Protein AF-A0A356NAJ7-F1 (afdb_monomer_lite)

Sequence (171 aa):
MAYALTILVVTVFFIVYMILKKNPKEVYFPVLTNAEYEEKSKLLVFDYQSPDKGSEIEDKKYKRRIKRLLFKLKNKKYKGIFSTFCEDRQIVDKICKIDFGALCDNPSVNGKPRAVELARFCLASTGWIFVEDRFKTLANEHNRLKTLTFAEITTMKEAFLYIILEKIYFV

Foldseek 3Di:
DVVVVVVVVVVVVVVVCVVPPPPPAQQADDQDDPVRLLVVLLVVLVPFDDFDFFADDPLVVLLVLLVVVLVVCPPPVNCVVCVVVVVCVVVLVVLSPDDLVLQRRATDTPRHRPLLVLLSSQCSNVVLDRDPVSSVSSQVSNCVVPHGDPSSVVCSVVSNSSVVSVNSSND

Radius of gyration: 19.58 Å; chains: 1; bounding box: 64×29×51 Å

pLDDT: mean 79.46, std 10.5, range [49.53, 91.69]

Secondary structure (DSSP, 8-state):
-HHHHHHHHHHHHHHHHHHHS------PPP---HHHHHHHHHHHHHHPPSPBS-----HHHHHHHHHHHHHHHTSGGGTTTSTTHHHHHHHHHHHTTS--GGGTTS-EETTEEHHHHHHHHHHHHHTT---HHHHHHHHHHHHHHSPPPHHHHHTHHHHHHHHHHHHHHH-

Structure (mmCIF, N/CA/C/O backbone):
data_AF-A0A356NAJ7-F1
#
_entry.id   AF-A0A356NAJ7-F1
#
loop_
_atom_site.group_PDB
_atom_site.id
_atom_site.type_symbol
_atom_site.label_atom_id
_atom_site.label_alt_id
_atom_site.label_comp_id
_atom_site.label_asym_id
_atom_site.label_entity_id
_atom_site.label_seq_id
_atom_site.pdbx_PDB_ins_code
_atom_site.Cartn_x
_atom_site.Cartn_y
_atom_site.Cartn_z
_atom_site.occupancy
_atom_site.B_iso_or_equiv
_atom_site.auth_seq_id
_atom_site.auth_comp_id
_atom_site.auth_asym_id
_atom_site.auth_atom_id
_atom_site.pdbx_PDB_model_num
ATOM 1 N N . MET A 1 1 ? -47.617 -8.945 0.383 1.00 58.19 1 MET A N 1
ATOM 2 C CA . MET A 1 1 ? -46.941 -10.123 0.980 1.00 58.19 1 MET A CA 1
ATOM 3 C C . MET A 1 1 ? -45.645 -10.500 0.260 1.00 58.19 1 MET A C 1
ATOM 5 O O . MET A 1 1 ? -44.649 -10.676 0.946 1.00 58.19 1 MET A O 1
ATOM 9 N N . ALA A 1 2 ? -45.603 -10.536 -1.080 1.00 64.94 2 ALA A N 1
ATOM 10 C CA . ALA A 1 2 ? -44.382 -10.852 -1.843 1.00 64.94 2 ALA A CA 1
ATOM 11 C C . ALA A 1 2 ? -43.167 -9.960 -1.499 1.00 64.94 2 ALA A C 1
ATOM 13 O O . ALA A 1 2 ? -42.083 -10.477 -1.256 1.00 64.94 2 ALA A O 1
ATOM 14 N N . TYR A 1 3 ? -43.367 -8.642 -1.367 1.00 65.69 3 TYR A N 1
ATOM 15 C CA . TYR A 1 3 ? -42.287 -7.691 -1.058 1.00 65.69 3 TYR A CA 1
ATOM 16 C C . TYR A 1 3 ? -41.637 -7.888 0.323 1.00 65.69 3 TYR A C 1
ATOM 18 O O . TYR A 1 3 ? -40.435 -7.691 0.483 1.00 65.69 3 TYR A O 1
ATOM 26 N N . ALA A 1 4 ? -42.415 -8.303 1.327 1.00 72.12 4 ALA A N 1
ATOM 27 C CA . ALA A 1 4 ? -41.893 -8.563 2.670 1.00 72.12 4 ALA A CA 1
ATOM 28 C C . ALA A 1 4 ? -41.011 -9.820 2.684 1.00 72.12 4 ALA A C 1
ATOM 30 O O . ALA A 1 4 ? -39.954 -9.838 3.312 1.00 72.12 4 ALA A O 1
ATOM 31 N N . LEU A 1 5 ? -41.417 -10.841 1.922 1.00 76.50 5 LEU A N 1
ATOM 32 C CA . LEU A 1 5 ? -40.663 -12.080 1.775 1.00 76.50 5 LEU A CA 1
ATOM 33 C C . LEU A 1 5 ? -39.352 -11.842 1.012 1.00 76.50 5 LEU A C 1
ATOM 35 O O . LEU A 1 5 ? -38.303 -12.321 1.432 1.00 76.50 5 LEU A O 1
ATOM 39 N N . THR A 1 6 ? -39.372 -11.025 -0.046 1.00 76.06 6 THR A N 1
ATOM 40 C CA . THR A 1 6 ? -38.153 -10.671 -0.792 1.00 76.06 6 THR A CA 1
ATOM 41 C C . THR A 1 6 ? -37.161 -9.865 0.047 1.00 76.06 6 THR A C 1
ATOM 43 O O . THR A 1 6 ? -35.964 -10.127 -0.022 1.00 76.06 6 THR A O 1
ATOM 46 N N . ILE A 1 7 ? -37.626 -8.929 0.884 1.00 78.12 7 ILE A N 1
ATOM 47 C CA . ILE A 1 7 ? -36.742 -8.146 1.768 1.00 78.12 7 ILE A CA 1
ATOM 48 C C . ILE A 1 7 ? -36.059 -9.054 2.796 1.00 78.12 7 ILE A C 1
ATOM 50 O O . ILE A 1 7 ? -34.861 -8.903 3.049 1.00 78.12 7 ILE A O 1
ATOM 54 N N . LEU A 1 8 ? -36.797 -10.015 3.358 1.00 79.69 8 LEU A N 1
ATOM 55 C CA . LEU A 1 8 ? -36.267 -10.982 4.317 1.00 79.69 8 LEU A CA 1
ATOM 56 C C . LEU A 1 8 ? -35.216 -11.899 3.673 1.00 79.69 8 LEU A C 1
ATOM 58 O O . LEU A 1 8 ? -34.139 -12.099 4.229 1.00 79.69 8 LEU A O 1
ATOM 62 N N . VAL A 1 9 ? -35.481 -12.397 2.463 1.00 81.00 9 VAL A N 1
ATOM 63 C CA . VAL A 1 9 ? -34.525 -13.245 1.731 1.00 81.00 9 VAL A CA 1
ATOM 64 C C . VAL A 1 9 ? -33.248 -12.467 1.398 1.00 81.00 9 VAL A C 1
ATOM 66 O O . VAL A 1 9 ? -32.153 -12.969 1.645 1.00 81.00 9 VAL A O 1
ATOM 69 N N . VAL A 1 10 ? -33.361 -11.224 0.916 1.00 80.50 10 VAL A N 1
ATOM 70 C CA . VAL A 1 10 ? -32.200 -10.374 0.591 1.00 80.50 10 VAL A CA 1
ATOM 71 C C . VAL A 1 10 ? -31.379 -10.035 1.836 1.00 80.50 10 VAL A C 1
ATOM 73 O O . VAL A 1 10 ? -30.151 -10.076 1.783 1.00 80.50 10 VAL A O 1
ATOM 76 N N . THR A 1 11 ? -32.018 -9.737 2.970 1.00 78.00 11 THR A N 1
ATOM 77 C CA . THR A 1 11 ? -31.293 -9.445 4.219 1.00 78.00 11 THR A CA 1
ATOM 78 C C . THR A 1 11 ? -30.558 -10.668 4.752 1.00 78.00 11 THR A C 1
ATOM 80 O O . THR A 1 11 ? -29.392 -10.544 5.125 1.00 78.00 11 THR A O 1
ATOM 83 N N . VAL A 1 12 ? -31.174 -11.853 4.722 1.00 81.94 12 VAL A N 1
ATOM 84 C CA . VAL A 1 12 ? -30.499 -13.106 5.102 1.00 81.94 12 VAL A CA 1
ATOM 85 C C . VAL A 1 12 ? -29.307 -13.375 4.182 1.00 81.94 12 VAL A C 1
ATOM 87 O O . VAL A 1 12 ? -28.211 -13.645 4.672 1.00 81.94 12 VAL A O 1
ATOM 90 N N . PHE A 1 13 ? -29.473 -13.215 2.866 1.00 83.25 13 PHE A N 1
ATOM 91 C CA . PHE A 1 13 ? -28.379 -13.388 1.907 1.00 83.25 13 PHE A CA 1
ATOM 92 C C . PHE A 1 13 ? -27.244 -12.386 2.138 1.00 83.25 13 PHE A C 1
ATOM 94 O O . PHE A 1 13 ? -26.074 -12.754 2.085 1.00 83.25 13 PHE A O 1
ATOM 101 N N . PHE A 1 14 ? -27.574 -11.132 2.450 1.00 78.38 14 PHE A N 1
ATOM 102 C CA . PHE A 1 14 ? -26.591 -10.092 2.740 1.00 78.38 14 PHE A CA 1
ATOM 103 C C . PHE A 1 14 ? -25.814 -10.377 4.030 1.00 78.38 14 PHE A C 1
ATOM 105 O O . PHE A 1 14 ? -24.602 -10.175 4.072 1.00 78.38 14 PHE A O 1
ATOM 112 N N . ILE A 1 15 ? -26.480 -10.887 5.070 1.00 75.31 15 ILE A N 1
ATOM 113 C CA . ILE A 1 15 ? -25.838 -11.299 6.326 1.00 75.31 15 ILE A CA 1
ATOM 114 C C . ILE A 1 15 ? -24.903 -12.485 6.077 1.00 75.31 15 ILE A C 1
ATOM 116 O O . ILE A 1 15 ? -23.742 -12.440 6.478 1.00 75.31 15 ILE A O 1
ATOM 120 N N . VAL A 1 16 ? -25.371 -13.514 5.366 1.00 74.88 16 VAL A N 1
ATOM 121 C CA . VAL A 1 16 ? -24.558 -14.688 5.010 1.00 74.88 16 VAL A CA 1
ATOM 122 C C . VAL A 1 16 ? -23.366 -14.281 4.141 1.00 74.88 16 VAL A C 1
ATOM 124 O O . VAL A 1 16 ? -22.243 -14.699 4.412 1.00 74.88 16 VAL A O 1
ATOM 127 N N . TYR A 1 17 ? -23.570 -13.396 3.165 1.00 73.62 17 TYR A N 1
ATOM 128 C CA . TYR A 1 17 ? -22.501 -12.827 2.346 1.00 73.62 17 TYR A CA 1
ATOM 129 C C . TYR A 1 17 ? -21.497 -12.031 3.184 1.00 73.62 17 TYR A C 1
ATOM 131 O O . TYR A 1 17 ? -20.297 -12.204 3.016 1.00 73.62 17 TYR A O 1
ATOM 139 N N . MET A 1 18 ? -21.951 -11.203 4.126 1.00 63.50 18 MET A N 1
ATOM 140 C CA . MET A 1 18 ? -21.077 -10.453 5.036 1.00 63.50 18 MET A CA 1
ATOM 141 C C . MET A 1 18 ? -20.263 -11.366 5.965 1.00 63.50 18 MET A C 1
ATOM 143 O O . MET A 1 18 ? -19.127 -11.025 6.289 1.00 63.50 18 MET A O 1
ATOM 147 N N . ILE A 1 19 ? -20.814 -12.514 6.375 1.00 66.69 19 ILE A N 1
ATOM 148 C CA . ILE A 1 19 ? -20.116 -13.523 7.190 1.00 66.69 19 ILE A CA 1
ATOM 149 C C . ILE A 1 19 ? -19.109 -14.317 6.341 1.00 66.69 19 ILE A C 1
ATOM 151 O O . ILE A 1 19 ? -17.984 -14.554 6.781 1.00 66.69 19 ILE A O 1
ATOM 155 N N . LEU A 1 20 ? -19.491 -14.715 5.123 1.00 59.31 20 LEU A N 1
ATOM 156 C CA . LEU A 1 20 ? -18.652 -15.498 4.206 1.00 59.31 20 LEU A CA 1
ATOM 157 C C . LEU A 1 20 ? -17.586 -14.666 3.497 1.00 59.31 20 LEU A C 1
ATOM 159 O O . LEU A 1 20 ? -16.572 -15.223 3.065 1.00 59.31 20 LEU A O 1
ATOM 163 N N . LYS A 1 21 ? -17.788 -13.351 3.367 1.00 49.53 21 LYS A N 1
ATOM 164 C CA . LYS A 1 21 ? -16.801 -12.432 2.809 1.00 49.53 21 LYS A CA 1
ATOM 165 C C . LYS A 1 21 ? -15.599 -12.415 3.742 1.00 49.53 21 LYS A C 1
ATOM 167 O O . LYS A 1 21 ? -15.521 -11.629 4.685 1.00 49.53 21 LYS A O 1
ATOM 172 N N . LYS A 1 22 ? -14.641 -13.301 3.462 1.00 49.84 22 LYS A N 1
ATOM 173 C CA . LYS A 1 22 ? -13.321 -13.275 4.080 1.00 49.84 22 LYS A CA 1
ATOM 174 C C . LYS A 1 22 ? -12.787 -11.860 3.890 1.00 49.84 22 LYS A C 1
ATOM 176 O O . LYS A 1 22 ? -12.580 -11.420 2.761 1.00 49.84 22 LYS A O 1
ATOM 181 N N . ASN A 1 23 ? -12.601 -11.135 4.995 1.00 52.34 23 ASN A N 1
ATOM 182 C CA . ASN A 1 23 ? -11.787 -9.928 4.961 1.00 52.34 23 ASN A CA 1
ATOM 183 C C . ASN A 1 23 ? -10.454 -10.350 4.337 1.00 52.34 23 ASN A C 1
ATOM 185 O O . ASN A 1 23 ? -9.917 -11.364 4.798 1.00 52.34 23 ASN A O 1
ATOM 189 N N . PRO A 1 24 ? -9.962 -9.669 3.288 1.00 55.91 24 PRO A N 1
ATOM 190 C CA . PRO A 1 24 ? -8.666 -10.001 2.724 1.00 55.91 24 PRO A CA 1
ATOM 191 C C . PRO A 1 24 ? -7.658 -9.851 3.861 1.00 55.91 24 PRO A C 1
ATOM 193 O O . PRO A 1 24 ? -7.375 -8.745 4.306 1.00 55.91 24 PRO A O 1
ATOM 196 N N . LYS A 1 25 ? -7.233 -10.980 4.437 1.00 56.75 25 LYS A N 1
ATOM 197 C CA . LYS A 1 25 ? -6.189 -10.984 5.452 1.00 56.75 25 LYS A CA 1
ATOM 198 C C . LYS A 1 25 ? -4.927 -10.513 4.752 1.00 56.75 25 LYS A C 1
ATOM 200 O O . LYS A 1 25 ? -4.706 -10.846 3.589 1.00 56.75 25 LYS A O 1
ATOM 205 N N . GLU A 1 26 ? -4.139 -9.727 5.463 1.00 56.66 26 GLU A N 1
ATOM 206 C CA . GLU A 1 26 ? -2.856 -9.247 4.983 1.00 56.66 26 GLU A CA 1
ATOM 207 C C . GLU A 1 26 ? -2.026 -10.419 4.431 1.00 56.66 26 GLU A C 1
ATOM 209 O O . GLU A 1 26 ? -1.808 -11.421 5.117 1.00 56.66 26 GLU A O 1
ATOM 214 N N . VAL A 1 27 ? -1.637 -10.327 3.156 1.00 59.97 27 VAL A N 1
ATOM 215 C CA . VAL A 1 27 ? -0.811 -11.346 2.503 1.00 59.97 27 VAL A CA 1
ATOM 216 C C . VAL A 1 27 ? 0.628 -11.075 2.915 1.00 59.97 27 VAL A C 1
ATOM 218 O O . VAL A 1 27 ? 1.295 -10.212 2.348 1.00 59.97 27 VAL A O 1
ATOM 221 N N . TYR A 1 28 ? 1.088 -11.779 3.944 1.00 58.00 28 TYR A N 1
ATOM 222 C CA . TYR A 1 28 ? 2.495 -11.788 4.318 1.00 58.00 28 TYR A CA 1
ATOM 223 C C . TYR A 1 28 ? 3.247 -12.722 3.377 1.00 58.00 28 TYR A C 1
ATOM 225 O O . TYR A 1 28 ? 2.889 -13.896 3.250 1.00 58.00 28 TYR A O 1
ATOM 233 N N . PHE A 1 29 ? 4.301 -12.222 2.736 1.00 60.69 29 PHE A N 1
ATOM 234 C CA . PHE A 1 29 ? 5.282 -13.125 2.152 1.00 60.69 29 PHE A CA 1
ATOM 235 C C . PHE A 1 29 ? 6.198 -13.647 3.269 1.00 60.69 29 PHE A C 1
ATOM 237 O O . PHE A 1 29 ? 6.508 -12.897 4.199 1.00 60.69 29 PHE A O 1
ATOM 244 N N . PRO A 1 30 ? 6.650 -14.914 3.204 1.00 64.25 30 PRO A N 1
ATOM 245 C CA . PRO A 1 30 ? 7.782 -15.351 4.019 1.00 64.25 30 PRO A CA 1
ATOM 246 C C . PRO A 1 30 ? 8.982 -14.432 3.753 1.00 64.25 30 PRO A C 1
ATOM 248 O O . PRO A 1 30 ? 9.040 -13.804 2.696 1.00 64.25 30 PRO A O 1
ATOM 251 N N . VAL A 1 31 ? 9.923 -14.328 4.698 1.00 66.88 31 VAL A N 1
ATOM 252 C CA . VAL A 1 31 ? 11.125 -13.491 4.539 1.00 66.88 31 VAL A CA 1
ATOM 253 C C . VAL A 1 31 ? 11.867 -13.929 3.275 1.00 66.88 31 VAL A C 1
ATOM 255 O O . VAL A 1 31 ? 12.513 -14.970 3.265 1.00 66.88 31 VAL A O 1
ATOM 258 N N . LEU A 1 32 ? 11.722 -13.151 2.200 1.00 71.94 32 LEU A N 1
ATOM 259 C CA . LEU A 1 32 ? 12.327 -13.457 0.907 1.00 71.94 32 LEU A CA 1
ATOM 260 C C . LEU A 1 32 ? 13.808 -13.109 0.942 1.00 71.94 32 LEU A C 1
ATOM 262 O O . LEU A 1 32 ? 14.177 -12.028 1.423 1.00 71.94 32 LEU A O 1
ATOM 266 N N . THR A 1 33 ? 14.636 -13.984 0.383 1.00 79.88 33 THR A N 1
ATOM 267 C CA . THR A 1 33 ? 16.019 -13.635 0.040 1.00 79.88 33 THR A CA 1
ATOM 268 C C . THR A 1 33 ? 16.036 -12.592 -1.083 1.00 79.88 33 THR A C 1
ATOM 270 O O . THR A 1 33 ? 15.036 -12.371 -1.769 1.00 79.88 33 THR A O 1
ATOM 273 N N . ASN A 1 34 ? 17.170 -11.914 -1.285 1.00 79.56 34 ASN A N 1
ATOM 274 C CA . ASN A 1 34 ? 17.269 -10.877 -2.319 1.00 79.56 34 ASN A CA 1
ATOM 275 C C . ASN A 1 34 ? 17.030 -11.439 -3.734 1.00 79.56 34 ASN A C 1
ATOM 277 O O . ASN A 1 34 ? 16.356 -10.791 -4.527 1.00 79.56 34 ASN A O 1
ATOM 281 N N . ALA A 1 35 ? 17.506 -12.659 -4.015 1.00 81.50 35 ALA A N 1
ATOM 282 C CA . ALA A 1 35 ? 17.297 -13.325 -5.302 1.00 81.50 35 ALA A CA 1
ATOM 283 C C . ALA A 1 35 ? 15.815 -13.673 -5.537 1.00 81.50 35 ALA A C 1
ATOM 285 O O . ALA A 1 35 ? 15.249 -13.331 -6.573 1.00 81.50 35 ALA A O 1
ATOM 286 N N . GLU A 1 36 ? 15.148 -14.261 -4.539 1.00 83.50 36 GLU A N 1
ATOM 287 C CA . GLU A 1 36 ? 13.711 -14.569 -4.612 1.00 83.50 36 GLU A CA 1
ATOM 288 C C . GLU A 1 36 ? 12.852 -13.306 -4.758 1.00 83.50 36 GLU A C 1
ATOM 290 O O . GLU A 1 36 ? 11.807 -13.319 -5.413 1.00 83.50 36 GLU A O 1
ATOM 295 N N . TYR A 1 37 ? 13.266 -12.206 -4.126 1.00 84.00 37 TYR A N 1
ATOM 296 C CA . TYR A 1 37 ? 12.580 -10.926 -4.245 1.00 84.00 37 TYR A CA 1
ATOM 297 C C . TYR A 1 37 ? 12.698 -10.353 -5.661 1.00 84.00 37 TYR A C 1
ATOM 299 O O . TYR A 1 37 ? 11.711 -9.842 -6.193 1.00 84.00 37 TYR A O 1
ATOM 307 N N . GLU A 1 38 ? 13.868 -10.456 -6.291 1.00 85.00 38 GLU A N 1
ATOM 308 C CA . GLU A 1 38 ? 14.081 -10.009 -7.669 1.00 85.00 38 GLU A CA 1
ATOM 309 C C . GLU A 1 38 ? 13.237 -10.819 -8.666 1.00 85.00 38 GLU A C 1
ATOM 311 O O . GLU A 1 38 ? 12.544 -10.235 -9.502 1.00 85.00 38 GLU A O 1
ATOM 316 N N . GLU A 1 39 ? 13.209 -12.150 -8.543 1.00 86.38 39 GLU A N 1
ATOM 317 C CA . GLU A 1 39 ? 12.371 -13.010 -9.392 1.00 86.38 39 GLU A CA 1
ATOM 318 C C . GLU A 1 39 ? 10.881 -12.688 -9.244 1.00 86.38 39 GLU A C 1
ATOM 320 O O . GLU A 1 39 ? 10.172 -12.511 -10.238 1.00 86.38 39 GLU A O 1
ATOM 325 N N . LYS A 1 40 ? 10.399 -12.534 -8.006 1.00 85.12 40 LYS A N 1
ATOM 326 C CA . LYS A 1 40 ? 9.000 -12.158 -7.761 1.00 85.12 40 LYS A CA 1
ATOM 327 C C . LYS A 1 40 ? 8.673 -10.754 -8.257 1.00 85.12 40 LYS A C 1
ATOM 329 O O . LYS A 1 40 ? 7.562 -10.539 -8.732 1.00 85.12 40 LYS A O 1
ATOM 334 N N . SER A 1 41 ? 9.620 -9.820 -8.177 1.00 84.69 41 SER A N 1
ATOM 335 C CA . SER A 1 41 ? 9.456 -8.468 -8.726 1.00 84.69 41 SER A CA 1
ATOM 336 C C . SER A 1 41 ? 9.293 -8.515 -10.245 1.00 84.69 41 SER A C 1
ATOM 338 O O . SER A 1 41 ? 8.395 -7.870 -10.781 1.00 84.69 41 SER A O 1
ATOM 340 N N . LYS A 1 42 ? 10.100 -9.329 -10.939 1.00 86.12 42 LYS A N 1
ATOM 341 C CA . LYS A 1 42 ? 9.988 -9.537 -12.392 1.00 86.12 42 LYS A CA 1
ATOM 342 C C . LYS A 1 42 ? 8.627 -10.107 -12.780 1.00 86.12 42 LYS A C 1
ATOM 344 O O . LYS A 1 42 ? 7.994 -9.570 -13.683 1.00 86.12 42 LYS A O 1
ATOM 349 N N . LEU A 1 43 ? 8.173 -11.150 -12.082 1.00 86.12 43 LEU A N 1
ATOM 350 C CA . LEU A 1 43 ? 6.863 -11.765 -12.326 1.00 86.12 43 LEU A CA 1
ATOM 351 C C . LEU A 1 43 ? 5.721 -10.767 -12.102 1.00 86.12 43 LEU A C 1
ATOM 353 O O . LEU A 1 43 ? 4.865 -10.614 -12.965 1.00 86.12 43 LEU A O 1
ATOM 357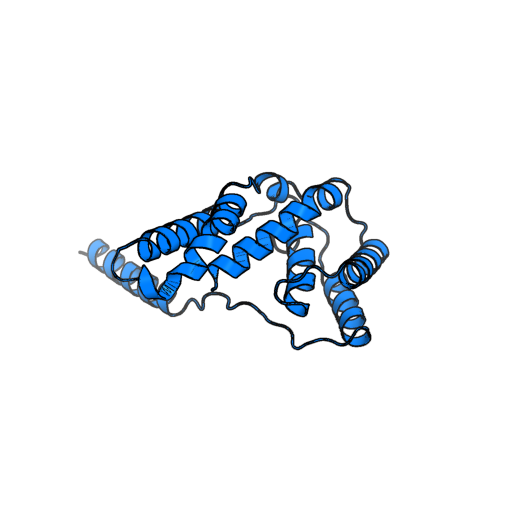 N N . LEU A 1 44 ? 5.758 -10.019 -10.997 1.00 84.56 44 LEU A N 1
ATOM 358 C CA . LEU A 1 44 ? 4.743 -9.014 -10.683 1.00 84.56 44 LEU A CA 1
ATOM 359 C C . LEU A 1 44 ? 4.632 -7.944 -11.777 1.00 84.56 44 LEU A C 1
ATOM 361 O O . LEU A 1 44 ? 3.533 -7.625 -12.223 1.00 84.56 44 LEU A O 1
ATOM 365 N N . VAL A 1 45 ? 5.765 -7.381 -12.204 1.00 82.94 45 VAL A N 1
ATOM 366 C CA . VAL A 1 45 ? 5.789 -6.335 -13.237 1.00 82.94 45 VAL A CA 1
ATOM 367 C C . VAL A 1 45 ? 5.347 -6.895 -14.591 1.00 82.94 45 VAL A C 1
ATOM 369 O O . VAL A 1 45 ? 4.661 -6.198 -15.339 1.00 82.94 45 VAL A O 1
ATOM 372 N N . PHE A 1 46 ? 5.719 -8.137 -14.909 1.00 83.50 46 PHE A N 1
ATOM 373 C CA . PHE A 1 46 ? 5.299 -8.805 -16.139 1.00 83.50 46 PHE A CA 1
ATOM 374 C C . PHE A 1 46 ? 3.778 -9.013 -16.188 1.00 83.50 46 PHE A C 1
ATOM 376 O O . PHE A 1 46 ? 3.160 -8.750 -17.219 1.00 83.50 46 PHE A O 1
ATOM 383 N N . ASP A 1 47 ? 3.174 -9.398 -15.063 1.00 82.69 47 ASP A N 1
ATOM 384 C CA . ASP A 1 47 ? 1.732 -9.635 -14.942 1.00 82.69 47 ASP A CA 1
ATOM 385 C C . ASP A 1 47 ? 0.895 -8.346 -14.983 1.00 82.69 47 ASP A C 1
ATOM 387 O O . ASP A 1 47 ? -0.326 -8.390 -15.171 1.00 82.69 47 ASP A O 1
ATOM 391 N N . TYR A 1 48 ? 1.513 -7.173 -14.813 1.00 82.38 48 TYR A N 1
ATOM 392 C CA . TYR A 1 48 ? 0.784 -5.915 -14.893 1.00 82.38 48 TYR A CA 1
ATOM 393 C C . TYR A 1 48 ? 0.297 -5.664 -16.316 1.00 82.38 48 TYR A C 1
ATOM 395 O O . TYR A 1 48 ? 1.075 -5.501 -17.260 1.00 82.38 48 TYR A O 1
ATOM 403 N N . GLN A 1 49 ? -1.020 -5.523 -16.450 1.00 74.81 49 GLN A N 1
ATOM 404 C CA . GLN A 1 49 ? -1.661 -5.066 -17.677 1.00 74.81 49 GLN A CA 1
ATOM 405 C C . GLN A 1 49 ? -1.223 -3.640 -18.039 1.00 74.81 49 GLN A C 1
ATOM 407 O O . GLN A 1 49 ? -0.486 -2.961 -17.310 1.00 74.81 49 GLN A O 1
ATOM 412 N N . SER A 1 50 ? -1.562 -3.196 -19.248 1.00 76.75 50 SER A N 1
ATOM 413 C CA . SER A 1 50 ? -1.369 -1.790 -19.608 1.00 76.75 50 SER A CA 1
ATOM 414 C C . SER A 1 50 ? -2.139 -0.911 -18.620 1.00 76.75 50 SER A C 1
ATOM 416 O O . SER A 1 50 ? -3.240 -1.286 -18.231 1.00 76.75 50 SER A O 1
ATOM 418 N N . PRO A 1 51 ? -1.545 0.198 -18.155 1.00 76.94 51 PRO A N 1
ATOM 419 C CA . PRO A 1 51 ? -2.177 1.005 -17.130 1.00 76.94 51 PRO A CA 1
ATOM 420 C C . PRO A 1 51 ? -3.467 1.639 -17.655 1.00 76.94 51 PRO A C 1
ATOM 422 O O . PRO A 1 51 ? -3.453 2.301 -18.696 1.00 76.94 51 PRO A O 1
ATOM 425 N N . ASP A 1 52 ? -4.546 1.471 -16.901 1.00 77.88 52 ASP A N 1
ATOM 426 C CA . ASP A 1 52 ? -5.834 2.094 -17.179 1.00 77.88 52 ASP A CA 1
ATOM 427 C C . ASP A 1 52 ? -5.924 3.485 -16.536 1.00 77.88 52 ASP A C 1
ATOM 429 O O . ASP A 1 52 ? -5.125 3.870 -15.670 1.00 77.88 52 ASP A O 1
ATOM 433 N N . LYS A 1 53 ? -6.907 4.272 -16.987 1.00 73.69 53 LYS A N 1
ATOM 434 C CA . LYS A 1 53 ? -7.229 5.575 -16.396 1.00 73.69 53 LYS A CA 1
ATOM 435 C C . LYS A 1 53 ? -8.271 5.413 -15.299 1.00 73.69 53 LYS A C 1
ATOM 437 O O . LYS A 1 53 ? -9.283 4.748 -15.496 1.00 73.69 53 LYS A O 1
ATOM 442 N N . GLY A 1 54 ? -8.053 6.118 -14.194 1.00 68.94 54 GLY A N 1
ATOM 443 C CA . GLY A 1 54 ? -8.937 6.093 -13.037 1.00 68.94 54 GLY A CA 1
ATOM 444 C C . GLY A 1 54 ? -8.577 4.953 -12.095 1.00 68.94 54 GLY A C 1
ATOM 445 O O . GLY A 1 54 ? -8.468 3.791 -12.492 1.00 68.94 54 GLY A O 1
ATOM 446 N N . SER A 1 55 ? -8.370 5.305 -10.833 1.00 79.25 55 SER A N 1
ATOM 447 C CA . SER A 1 55 ? -8.123 4.349 -9.765 1.00 79.25 55 SER A CA 1
ATOM 448 C C . SER A 1 55 ? -9.001 4.643 -8.560 1.00 79.25 55 SER A C 1
ATOM 450 O O . SER A 1 55 ? -9.344 5.791 -8.277 1.00 79.25 55 SER A O 1
ATOM 452 N N . GLU A 1 56 ? -9.363 3.584 -7.844 1.00 84.88 56 GLU A N 1
ATOM 453 C CA . GLU A 1 56 ? -10.126 3.688 -6.611 1.00 84.88 56 GLU A CA 1
ATOM 454 C C . GLU A 1 56 ? -9.278 3.260 -5.414 1.00 84.88 56 GLU A C 1
ATOM 456 O O . GLU A 1 56 ? -8.535 2.273 -5.446 1.00 84.88 56 GLU A O 1
ATOM 461 N N . ILE A 1 57 ? -9.424 4.004 -4.321 1.00 87.00 57 ILE A N 1
ATOM 462 C CA . ILE A 1 57 ? -8.843 3.677 -3.021 1.00 87.00 57 ILE A CA 1
ATOM 463 C C . ILE A 1 57 ? -9.937 3.645 -1.954 1.00 87.00 57 ILE A C 1
ATOM 465 O O . ILE A 1 57 ? -10.919 4.384 -2.003 1.00 87.00 57 ILE A O 1
ATOM 469 N N . GLU A 1 58 ? -9.758 2.805 -0.938 1.00 86.00 58 GLU A N 1
ATOM 470 C CA . GLU A 1 58 ? -10.729 2.616 0.147 1.00 86.00 58 GLU A CA 1
ATOM 471 C C . GLU A 1 58 ? -10.383 3.444 1.406 1.00 86.00 58 GLU A C 1
ATOM 473 O O . GLU A 1 58 ? -10.778 3.105 2.527 1.00 86.00 58 GLU A O 1
ATOM 478 N N . ASP A 1 59 ? -9.666 4.561 1.258 1.00 86.44 59 ASP A N 1
ATOM 479 C CA . ASP A 1 59 ? -9.090 5.325 2.376 1.00 86.44 59 ASP A CA 1
ATOM 480 C C . ASP A 1 59 ? -10.145 5.753 3.422 1.00 86.44 59 ASP A C 1
ATOM 482 O O . ASP A 1 59 ? -9.949 5.598 4.633 1.00 86.44 59 ASP A O 1
ATOM 486 N N . LYS A 1 60 ? -11.321 6.212 2.973 1.00 87.56 60 LYS A N 1
ATOM 487 C CA . LYS A 1 60 ? -12.449 6.619 3.826 1.00 87.56 60 LYS A CA 1
ATOM 488 C C . LYS A 1 60 ? -12.948 5.462 4.686 1.00 87.56 60 LYS A C 1
ATOM 490 O O . LYS A 1 60 ? -13.278 5.665 5.859 1.00 87.56 60 LYS A O 1
ATOM 495 N N . LYS A 1 61 ? -13.023 4.253 4.124 1.00 88.19 61 LYS A N 1
ATOM 496 C CA . LYS A 1 61 ? -13.450 3.041 4.840 1.00 88.19 61 LYS A CA 1
ATOM 497 C C . LYS A 1 61 ? -12.423 2.675 5.908 1.00 88.19 61 LYS A C 1
ATOM 499 O O . LYS A 1 61 ? -12.820 2.422 7.051 1.00 88.19 61 LYS A O 1
ATOM 504 N N . TYR A 1 62 ? -11.135 2.730 5.569 1.00 88.12 62 TYR A N 1
ATOM 505 C CA . TYR A 1 62 ? -10.044 2.428 6.497 1.00 88.12 62 TYR A CA 1
ATOM 506 C C . TYR A 1 62 ? -10.011 3.416 7.668 1.00 88.12 62 TYR A C 1
ATOM 508 O O . TYR A 1 62 ? -10.179 3.019 8.827 1.00 88.12 62 TYR A O 1
ATOM 516 N N . LYS A 1 63 ? -9.967 4.721 7.373 1.00 88.62 63 LYS A N 1
ATOM 517 C CA . LYS A 1 63 ? -9.980 5.807 8.370 1.00 88.62 63 LYS A CA 1
ATOM 518 C C . LYS A 1 63 ? -11.178 5.719 9.319 1.00 88.62 63 LYS A C 1
ATOM 520 O O . LYS A 1 63 ? -11.029 5.905 10.527 1.00 88.62 63 LYS A O 1
ATOM 525 N N . ARG A 1 64 ? -12.384 5.431 8.808 1.00 87.88 64 ARG A N 1
ATOM 526 C CA . ARG A 1 64 ? -13.604 5.324 9.635 1.00 87.88 64 ARG A CA 1
ATOM 527 C C . ARG A 1 64 ? -13.521 4.183 10.646 1.00 87.88 64 ARG A C 1
ATOM 529 O O . ARG A 1 64 ? -13.912 4.379 11.798 1.00 87.88 64 ARG A O 1
ATOM 536 N N . ARG A 1 65 ? -13.041 3.001 10.245 1.00 85.62 65 ARG A N 1
ATOM 537 C CA . ARG A 1 65 ? -12.924 1.856 11.164 1.00 85.62 65 ARG A CA 1
ATOM 538 C C . ARG A 1 65 ? -11.843 2.101 12.212 1.00 85.62 65 ARG A C 1
ATOM 540 O O . ARG A 1 65 ? -12.129 1.915 13.391 1.00 85.62 65 ARG A O 1
ATOM 547 N N . ILE A 1 66 ? -10.676 2.596 11.803 1.00 85.25 66 ILE A N 1
ATOM 548 C CA . ILE A 1 66 ? -9.562 2.897 12.714 1.00 85.25 66 ILE A CA 1
ATOM 549 C C . ILE A 1 66 ? -9.998 3.912 13.777 1.00 85.25 66 ILE A C 1
ATOM 551 O O . ILE A 1 66 ? -9.873 3.645 14.970 1.00 85.25 66 ILE A O 1
ATOM 555 N N . LYS A 1 67 ? -10.641 5.019 13.382 1.00 84.88 67 LYS A N 1
ATOM 556 C CA . LYS A 1 67 ? -11.170 6.015 14.334 1.00 84.88 67 LYS A CA 1
ATOM 557 C C . LYS A 1 67 ? -12.175 5.418 15.326 1.00 84.88 67 LYS A C 1
ATOM 559 O O . LYS A 1 67 ? -12.138 5.752 16.509 1.00 84.88 67 LYS A O 1
ATOM 564 N N . ARG A 1 68 ? -13.059 4.516 14.876 1.00 84.38 68 ARG A N 1
ATOM 565 C CA . ARG A 1 68 ? -14.007 3.815 15.766 1.00 84.38 68 ARG A CA 1
ATOM 566 C C . ARG A 1 68 ? -13.289 2.907 16.766 1.00 84.38 68 ARG A C 1
ATOM 568 O O . ARG A 1 68 ? -13.696 2.864 17.925 1.00 84.38 68 ARG A O 1
ATOM 575 N N . LEU A 1 69 ? -12.248 2.192 16.339 1.00 79.75 69 LEU A N 1
ATOM 576 C CA . LEU A 1 69 ? -11.452 1.324 17.213 1.00 79.75 69 LEU A CA 1
ATOM 577 C C . LEU A 1 69 ? -10.663 2.140 18.243 1.00 79.75 69 LEU A C 1
ATOM 579 O O . LEU A 1 69 ? -10.767 1.863 19.436 1.00 79.75 69 LEU A O 1
ATOM 583 N N . LEU A 1 70 ? -9.997 3.217 17.817 1.00 78.44 70 LEU A N 1
ATOM 584 C CA . LEU A 1 70 ? -9.308 4.150 18.716 1.00 78.44 70 LEU A CA 1
ATOM 585 C C . LEU A 1 70 ? -10.260 4.761 19.754 1.00 78.44 70 LEU A C 1
ATOM 587 O O . LEU A 1 70 ? -9.915 4.881 20.930 1.00 78.44 70 LEU A O 1
ATOM 591 N N . PHE A 1 71 ? -11.485 5.113 19.351 1.00 78.88 71 PHE A N 1
ATOM 592 C CA . PHE A 1 71 ? -12.500 5.605 20.283 1.00 78.88 71 PHE A CA 1
ATOM 593 C C . PHE A 1 71 ? -12.913 4.541 21.310 1.00 78.88 71 PHE A C 1
ATOM 595 O O . PHE A 1 71 ? -13.022 4.850 22.496 1.00 78.88 71 PHE A O 1
ATOM 602 N N . LYS A 1 72 ? -13.092 3.280 20.890 1.00 76.88 72 LYS A N 1
ATOM 603 C CA . LYS A 1 72 ? -13.398 2.167 21.805 1.00 76.88 72 LYS A CA 1
ATOM 604 C C . LYS A 1 72 ? -12.268 1.907 22.803 1.00 76.88 72 LYS A C 1
ATOM 606 O O . LYS A 1 72 ? -12.559 1.681 23.975 1.00 76.88 72 LYS A O 1
ATOM 611 N N . LEU A 1 73 ? -11.010 1.980 22.368 1.00 72.19 73 LEU A N 1
ATOM 612 C CA . LEU A 1 73 ? -9.838 1.803 23.237 1.00 72.19 73 LEU A CA 1
ATOM 613 C C . LEU A 1 73 ? -9.702 2.935 24.269 1.00 72.19 73 LEU A C 1
ATOM 615 O O . LEU A 1 73 ? -9.251 2.697 25.385 1.00 72.19 73 LEU A O 1
ATOM 619 N N . LYS A 1 74 ? -10.173 4.149 23.945 1.00 67.12 74 LYS A N 1
ATOM 620 C CA . LYS A 1 74 ? -10.209 5.291 24.878 1.00 67.12 74 LYS A CA 1
ATOM 621 C C . LYS A 1 74 ? -11.135 5.056 26.085 1.00 67.12 74 LYS A C 1
ATOM 623 O O . LYS A 1 74 ? -10.973 5.727 27.107 1.00 67.12 74 LYS A O 1
ATOM 628 N N . ASN A 1 75 ? -12.110 4.143 25.998 1.00 66.00 75 ASN A N 1
ATOM 629 C CA . ASN A 1 75 ? -13.010 3.867 27.120 1.00 66.00 75 ASN A CA 1
ATOM 630 C C . ASN A 1 75 ? -12.245 3.288 28.318 1.00 66.00 75 ASN A C 1
ATOM 632 O O . ASN A 1 75 ? -11.405 2.402 28.170 1.00 66.00 75 ASN A O 1
ATOM 636 N N . LYS A 1 76 ? -12.593 3.760 29.528 1.00 58.94 76 LYS A N 1
ATOM 637 C CA . LYS A 1 76 ? -11.882 3.480 30.795 1.00 58.94 76 LYS A CA 1
ATOM 638 C C . LYS A 1 76 ? -11.583 1.993 31.042 1.00 58.94 76 LYS A C 1
ATOM 640 O O . LYS A 1 76 ? -10.574 1.694 31.666 1.00 58.94 76 LYS A O 1
ATOM 645 N N . LYS A 1 77 ? -12.406 1.082 30.506 1.00 64.00 77 LYS A N 1
ATOM 646 C CA . LYS A 1 77 ? -12.241 -0.378 30.611 1.00 64.00 77 LYS A CA 1
ATOM 647 C C . LYS A 1 77 ? -10.910 -0.902 30.047 1.00 64.00 77 LYS A C 1
ATOM 649 O O . LYS A 1 77 ? -10.416 -1.905 30.540 1.00 64.00 77 LYS A O 1
ATOM 654 N N . TYR A 1 78 ? -10.328 -0.238 29.047 1.00 60.09 78 TYR A N 1
ATOM 655 C CA . TYR A 1 78 ? -9.132 -0.718 28.335 1.00 60.09 78 TYR A CA 1
ATOM 656 C C . TYR A 1 78 ? -7.883 0.146 28.578 1.00 60.09 78 TYR A C 1
ATOM 658 O O . TYR A 1 78 ? -6.800 -0.170 28.094 1.00 60.09 78 TYR A O 1
ATOM 666 N N . LYS A 1 79 ? -8.007 1.222 29.367 1.00 60.28 79 LYS A N 1
ATOM 667 C CA . LYS A 1 79 ? -6.976 2.263 29.509 1.00 60.28 79 LYS A CA 1
ATOM 668 C C . LYS A 1 79 ? -5.666 1.768 30.147 1.00 60.28 79 LYS A C 1
ATOM 670 O O . LYS A 1 79 ? -4.614 2.301 29.825 1.00 60.28 79 LYS A O 1
ATOM 675 N N . GLY A 1 80 ? -5.731 0.772 31.036 1.00 61.66 80 GLY A N 1
ATOM 676 C CA . GLY A 1 80 ? -4.552 0.219 31.718 1.00 61.66 80 GLY A CA 1
ATOM 677 C C . GLY A 1 80 ? -3.780 -0.829 30.910 1.00 61.66 80 GLY A C 1
ATOM 678 O O . GLY A 1 80 ? -2.580 -0.961 31.093 1.00 61.66 80 GLY A O 1
ATOM 679 N N . ILE A 1 81 ? -4.452 -1.547 30.003 1.00 62.50 81 ILE A N 1
ATOM 680 C CA . ILE A 1 81 ? -3.849 -2.644 29.222 1.00 62.50 81 ILE A CA 1
ATOM 681 C C . ILE A 1 81 ? -3.166 -2.103 27.953 1.00 62.50 81 ILE A C 1
ATOM 683 O O . ILE A 1 81 ? -2.196 -2.680 27.478 1.00 62.50 81 ILE A O 1
ATOM 687 N N . PHE A 1 82 ? -3.645 -0.972 27.422 1.00 61.91 82 PHE A N 1
ATOM 688 C CA . PHE A 1 82 ? -3.182 -0.380 26.159 1.00 61.91 82 PHE A CA 1
ATOM 689 C C . PHE A 1 82 ? -2.581 1.026 26.334 1.00 61.91 82 PHE A C 1
ATOM 691 O O . PHE A 1 82 ? -2.704 1.866 25.441 1.00 61.91 82 PHE A O 1
ATOM 698 N N . SER A 1 83 ? -1.975 1.325 27.486 1.00 60.34 83 SER A N 1
ATOM 699 C CA . SER A 1 83 ? -1.384 2.644 27.760 1.00 60.34 83 SER A CA 1
ATOM 700 C C . SER A 1 83 ? -0.247 2.989 26.791 1.00 60.34 83 SER A C 1
ATOM 702 O O . SER A 1 83 ? -0.250 4.087 26.244 1.00 60.34 83 SER A O 1
ATOM 704 N N . THR A 1 84 ? 0.638 2.038 26.484 1.00 60.72 84 THR A N 1
ATOM 705 C CA . THR A 1 84 ? 1.686 2.156 25.449 1.00 60.72 84 THR A CA 1
ATOM 706 C C . THR A 1 84 ? 1.098 2.368 24.052 1.00 60.72 84 THR A C 1
ATOM 708 O O . THR A 1 84 ? 1.507 3.268 23.329 1.00 60.72 84 THR A O 1
ATOM 711 N N . PHE A 1 85 ? 0.027 1.647 23.704 1.00 58.56 85 PHE A N 1
ATOM 712 C CA . PHE A 1 85 ? -0.696 1.842 22.436 1.00 58.56 85 PHE A CA 1
ATOM 713 C C . PHE A 1 85 ? -1.346 3.235 22.309 1.00 58.56 85 PHE A C 1
ATOM 715 O O . PHE A 1 85 ? -1.632 3.706 21.205 1.00 58.56 85 PHE A O 1
ATOM 722 N N . CYS A 1 86 ? -1.612 3.915 23.431 1.00 58.38 86 CYS A N 1
ATOM 723 C CA . CYS A 1 86 ? -2.143 5.277 23.424 1.00 58.38 86 CYS A CA 1
ATOM 724 C C . CYS A 1 86 ? -1.088 6.336 23.066 1.00 58.38 86 CYS A C 1
ATOM 726 O O . CYS A 1 86 ? -1.486 7.439 22.688 1.00 58.38 86 CYS A O 1
ATOM 728 N N . GLU A 1 87 ? 0.209 6.030 23.149 1.00 60.88 87 GLU A N 1
ATOM 729 C CA . GLU A 1 87 ? 1.294 6.913 22.694 1.00 60.88 87 GLU A CA 1
ATOM 730 C C . GLU A 1 87 ? 1.422 6.851 21.163 1.00 60.88 87 GLU A C 1
ATOM 732 O O . GLU A 1 87 ? 1.371 7.887 20.490 1.00 60.88 87 GLU A O 1
ATOM 737 N N . ASP A 1 88 ? 1.387 5.641 20.594 1.00 66.56 88 ASP A N 1
ATOM 738 C CA . ASP A 1 88 ? 1.356 5.397 19.141 1.00 66.56 88 ASP A CA 1
ATOM 739 C C . ASP A 1 88 ? 0.097 5.948 18.455 1.00 66.56 88 ASP A C 1
ATOM 741 O O . ASP A 1 88 ? 0.074 6.220 17.249 1.00 66.56 88 ASP A O 1
ATOM 745 N N . ARG A 1 89 ? -0.963 6.201 19.228 1.00 72.12 89 ARG A N 1
ATOM 746 C CA . ARG A 1 89 ? -2.201 6.810 18.734 1.00 72.12 89 ARG A CA 1
ATOM 747 C C . ARG A 1 89 ? -1.956 8.116 17.986 1.00 72.12 89 ARG A C 1
ATOM 749 O O . ARG A 1 89 ? -2.638 8.365 16.994 1.00 72.12 89 ARG A O 1
ATOM 756 N N . GLN A 1 90 ? -1.034 8.964 18.446 1.00 77.50 90 GLN A N 1
ATOM 757 C CA . GLN A 1 90 ? -0.785 10.245 17.777 1.00 77.50 90 GLN A CA 1
ATOM 758 C C . GLN A 1 90 ? -0.279 10.044 16.343 1.00 77.50 90 GLN A C 1
ATOM 760 O O . GLN A 1 90 ? -0.631 10.821 15.454 1.00 77.50 90 GLN A O 1
ATOM 765 N N . ILE A 1 91 ? 0.510 8.994 16.105 1.00 80.25 91 ILE A N 1
ATOM 766 C CA . ILE A 1 91 ? 1.019 8.626 14.780 1.00 80.25 91 ILE A CA 1
ATOM 767 C C . ILE A 1 91 ? -0.136 8.133 13.905 1.00 80.25 91 ILE A C 1
ATOM 769 O O . ILE A 1 91 ? -0.314 8.618 12.786 1.00 80.25 91 ILE A O 1
ATOM 773 N N . VAL A 1 92 ? -0.989 7.254 14.437 1.00 80.81 92 VAL A N 1
ATOM 774 C CA . VAL A 1 92 ? -2.173 6.751 13.718 1.00 80.81 92 VAL A CA 1
ATOM 775 C C . VAL A 1 92 ? -3.152 7.883 13.379 1.00 80.81 92 VAL A C 1
ATOM 777 O O . VAL A 1 92 ? -3.670 7.947 12.261 1.00 80.81 92 VAL A O 1
ATOM 780 N N . ASP A 1 93 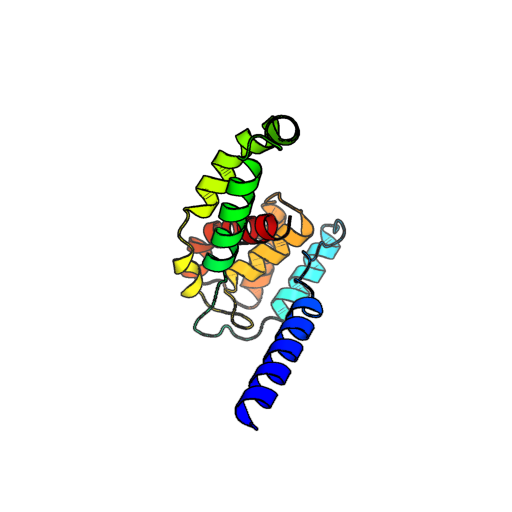? -3.371 8.820 14.305 1.00 83.00 93 ASP A N 1
ATOM 781 C CA . ASP A 1 93 ? -4.220 9.995 14.091 1.00 83.00 93 ASP A CA 1
ATOM 782 C C . ASP A 1 93 ? -3.636 10.925 13.011 1.00 83.00 93 ASP A C 1
ATOM 784 O O . ASP A 1 93 ? -4.403 11.491 12.227 1.00 83.00 93 ASP A O 1
ATOM 788 N N . LYS A 1 94 ? -2.303 11.061 12.916 1.00 86.19 94 LYS A N 1
ATOM 789 C CA . LYS A 1 94 ? -1.638 11.793 11.822 1.00 86.19 94 LYS A CA 1
ATOM 790 C C . LYS A 1 94 ? -1.876 11.110 10.475 1.00 86.19 94 LYS A C 1
ATOM 792 O O . LYS A 1 94 ? -2.347 11.777 9.559 1.00 86.19 94 LYS A O 1
ATOM 797 N N . ILE A 1 95 ? -1.651 9.798 10.368 1.00 85.94 95 ILE A N 1
ATOM 798 C CA . ILE A 1 95 ? -1.892 9.031 9.127 1.00 85.94 95 ILE A CA 1
ATOM 799 C C . ILE A 1 95 ? -3.363 9.147 8.697 1.00 85.94 95 ILE A C 1
ATOM 801 O O . ILE A 1 95 ? -3.665 9.378 7.528 1.00 85.94 95 ILE A O 1
ATOM 805 N N . CYS A 1 96 ? -4.302 9.084 9.645 1.00 86.38 96 CYS A N 1
ATOM 806 C CA . CYS A 1 96 ? -5.732 9.215 9.361 1.00 86.38 96 CYS A CA 1
ATOM 807 C C . CYS A 1 96 ? -6.167 10.610 8.869 1.00 86.38 96 CYS A C 1
ATOM 809 O O . CYS A 1 96 ? -7.306 10.745 8.407 1.00 86.38 96 CYS A O 1
ATOM 811 N N . LYS A 1 97 ? -5.322 11.642 9.009 1.00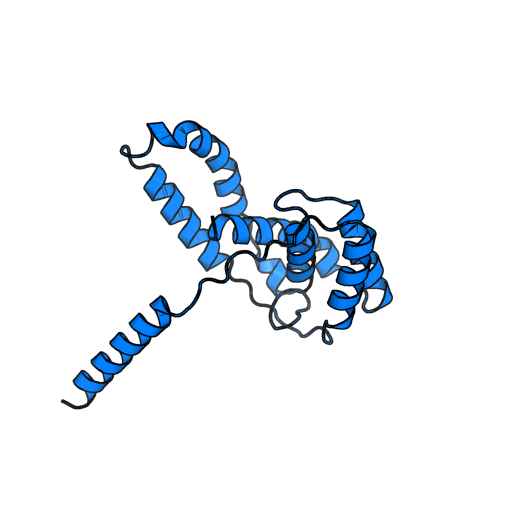 89.06 97 LYS A N 1
ATOM 812 C CA . LYS A 1 97 ? -5.572 13.012 8.527 1.00 89.06 97 LYS A CA 1
ATOM 813 C C . LYS A 1 97 ? -4.997 13.282 7.137 1.00 89.06 97 LYS A C 1
ATOM 815 O O . LYS A 1 97 ? -5.404 14.266 6.533 1.00 89.06 97 LYS A O 1
ATOM 820 N N . ILE A 1 98 ? -4.084 12.442 6.652 1.00 89.12 98 ILE A N 1
ATOM 821 C CA . ILE A 1 98 ? -3.475 12.592 5.326 1.00 89.12 98 ILE A CA 1
ATOM 822 C C . ILE A 1 98 ? -4.558 12.456 4.258 1.00 89.12 98 ILE A C 1
ATOM 824 O O . ILE A 1 98 ? -5.408 11.563 4.350 1.00 89.12 98 ILE A O 1
ATOM 828 N N . ASP A 1 99 ? -4.540 13.343 3.269 1.00 88.38 99 ASP A N 1
ATOM 829 C CA . ASP A 1 99 ? -5.360 13.193 2.076 1.00 88.38 99 ASP A CA 1
ATOM 830 C C . ASP A 1 99 ? -4.658 12.251 1.095 1.00 88.38 99 ASP A C 1
ATOM 832 O O . ASP A 1 99 ? -3.480 12.423 0.805 1.00 88.38 99 ASP A O 1
ATOM 836 N N . PHE A 1 100 ? -5.376 11.229 0.638 1.00 90.62 100 PHE A N 1
ATOM 837 C CA . PHE A 1 100 ? -4.870 10.245 -0.319 1.00 90.62 100 PHE A CA 1
ATOM 838 C C . PHE A 1 100 ? -5.504 10.430 -1.703 1.00 90.62 100 PHE A C 1
ATOM 840 O O . PHE A 1 100 ? -5.290 9.596 -2.577 1.00 90.62 100 PHE A O 1
ATOM 847 N N . GLY A 1 101 ? -6.289 11.497 -1.913 1.00 87.38 101 GLY A N 1
ATOM 848 C CA . GLY A 1 101 ? -7.009 11.745 -3.162 1.00 87.38 101 GLY A CA 1
ATOM 849 C C . GLY A 1 101 ? -6.114 11.776 -4.401 1.00 87.38 101 GLY A C 1
ATOM 850 O O . GLY A 1 101 ? -6.509 11.237 -5.428 1.00 87.38 101 GLY A O 1
ATOM 851 N N . ALA A 1 102 ? -4.884 12.288 -4.281 1.00 87.12 102 ALA A N 1
ATOM 852 C CA . ALA A 1 102 ? -3.914 12.323 -5.377 1.00 87.12 102 ALA A CA 1
ATOM 853 C C . ALA A 1 102 ? -3.545 10.925 -5.914 1.00 87.12 102 ALA A C 1
ATOM 855 O O . ALA A 1 102 ? -3.145 10.789 -7.068 1.00 87.12 102 ALA A O 1
ATOM 856 N N . LEU A 1 103 ? -3.726 9.862 -5.118 1.00 88.31 103 LEU A N 1
ATOM 857 C CA . LEU A 1 103 ? -3.515 8.494 -5.591 1.00 88.31 103 LEU A CA 1
ATOM 858 C C . LEU A 1 103 ? -4.574 8.053 -6.604 1.00 88.31 103 LEU A C 1
ATOM 860 O O . LEU A 1 103 ? -4.259 7.195 -7.419 1.00 88.31 103 LEU A O 1
ATOM 864 N N . CYS A 1 104 ? -5.788 8.612 -6.570 1.00 86.94 104 CYS A N 1
ATOM 865 C CA . CYS A 1 104 ? -6.869 8.264 -7.500 1.00 86.94 104 CYS A CA 1
ATOM 866 C C . CYS A 1 104 ? -6.581 8.724 -8.939 1.00 86.94 104 CYS A C 1
ATOM 868 O O . CYS A 1 104 ? -7.045 8.103 -9.901 1.00 86.94 104 CYS A O 1
ATOM 870 N N . ASP A 1 105 ? -5.793 9.793 -9.078 1.00 86.44 105 ASP A N 1
ATOM 871 C CA . ASP A 1 105 ? -5.404 10.374 -10.366 1.00 86.44 105 ASP A CA 1
ATOM 872 C C . ASP A 1 105 ? -4.265 9.593 -11.040 1.00 86.44 105 ASP A C 1
ATOM 874 O O . ASP A 1 105 ? -3.967 9.799 -12.220 1.00 86.44 105 ASP A O 1
ATOM 878 N N . ASN A 1 106 ? -3.629 8.673 -10.309 1.00 86.88 106 ASN A N 1
ATOM 879 C CA . ASN A 1 106 ? -2.548 7.861 -10.842 1.00 86.88 106 ASN A CA 1
ATOM 880 C C . ASN A 1 106 ? -3.048 6.795 -11.832 1.00 86.88 106 ASN A C 1
ATOM 882 O O . ASN A 1 106 ? -4.182 6.311 -11.728 1.00 86.88 106 ASN A O 1
ATOM 886 N N . PRO A 1 107 ? -2.164 6.345 -12.742 1.00 87.31 107 PRO A N 1
ATOM 887 C CA . PRO A 1 107 ? -2.407 5.171 -13.568 1.00 87.31 107 PRO A CA 1
ATOM 888 C C . PRO A 1 107 ? -2.754 3.942 -12.721 1.00 87.31 107 PRO A C 1
ATOM 890 O O . PRO A 1 107 ? -2.160 3.713 -11.657 1.00 87.31 107 PRO A O 1
ATOM 893 N N . SER A 1 108 ? -3.700 3.138 -13.201 1.00 86.50 108 SER A N 1
ATOM 894 C CA . SER A 1 108 ? -4.253 2.021 -12.443 1.00 86.50 108 SER A CA 1
ATOM 895 C C . SER A 1 108 ? -3.897 0.662 -13.03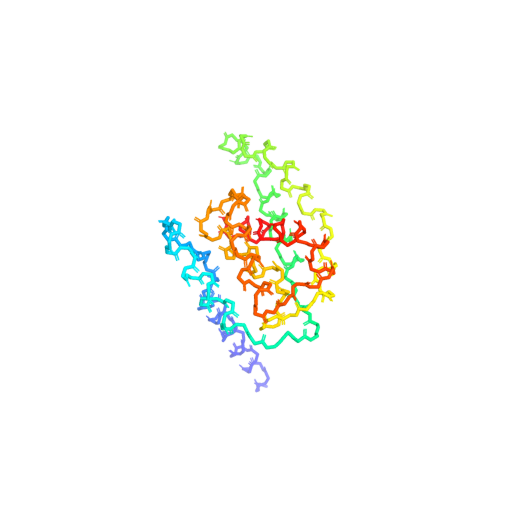8 1.00 86.50 108 SER A C 1
ATOM 897 O O . SER A 1 108 ? -3.687 0.515 -14.240 1.00 86.50 108 SER A O 1
ATOM 899 N N . VAL A 1 109 ? -3.792 -0.343 -12.171 1.00 84.81 109 VAL A N 1
ATOM 900 C CA . VAL A 1 109 ? -3.699 -1.760 -12.532 1.00 84.81 109 VAL A CA 1
ATOM 901 C C . VAL A 1 109 ? -4.789 -2.471 -11.742 1.00 84.81 109 VAL A C 1
ATOM 903 O O . VAL A 1 109 ? -4.853 -2.341 -10.518 1.00 84.81 109 VAL A O 1
ATOM 906 N N . ASN A 1 110 ? -5.682 -3.187 -12.429 1.00 82.19 110 ASN A N 1
ATOM 907 C CA . ASN A 1 110 ? -6.842 -3.850 -11.817 1.00 82.19 110 ASN A CA 1
ATOM 908 C C . ASN A 1 110 ? -7.726 -2.892 -10.983 1.00 82.19 110 ASN A C 1
ATOM 910 O O . ASN A 1 110 ? -8.191 -3.245 -9.898 1.00 82.19 110 ASN A O 1
ATOM 914 N N . GLY A 1 111 ? -7.916 -1.655 -11.458 1.00 82.00 111 GLY A N 1
ATOM 915 C CA . GLY A 1 111 ? -8.740 -0.634 -10.796 1.00 82.00 111 GLY A CA 1
ATOM 916 C C . GLY A 1 111 ? -8.115 0.018 -9.555 1.00 82.00 111 GLY A C 1
ATOM 917 O O . GLY A 1 111 ? -8.744 0.874 -8.933 1.00 82.00 111 GLY A O 1
ATOM 918 N N . LYS A 1 112 ? -6.876 -0.337 -9.192 1.00 86.88 112 LYS A N 1
ATOM 919 C CA . LYS A 1 112 ? -6.136 0.254 -8.066 1.00 86.88 112 LYS A CA 1
ATOM 920 C C . LYS A 1 112 ? -4.929 1.049 -8.557 1.00 86.88 112 LYS A C 1
ATOM 922 O O . LYS A 1 112 ? -4.371 0.696 -9.595 1.00 86.88 112 LYS A O 1
ATOM 927 N N . PRO A 1 113 ? -4.482 2.093 -7.835 1.00 89.81 113 PRO A N 1
ATOM 928 C CA . PRO A 1 113 ? -3.324 2.869 -8.262 1.00 89.81 113 PRO A CA 1
ATOM 929 C C . PRO A 1 113 ? -2.084 1.978 -8.337 1.00 89.81 113 PRO A C 1
ATOM 931 O O . PRO A 1 113 ? -1.755 1.278 -7.376 1.00 89.81 113 PRO A O 1
ATOM 934 N N . ARG A 1 114 ? -1.347 2.030 -9.444 1.00 88.81 114 ARG A N 1
ATOM 935 C CA . ARG A 1 114 ? -0.157 1.189 -9.640 1.00 88.81 114 ARG A CA 1
ATOM 936 C C . ARG A 1 114 ? 0.914 1.441 -8.576 1.00 88.81 114 ARG A C 1
ATOM 938 O O . ARG A 1 114 ? 1.507 0.496 -8.063 1.00 88.81 114 ARG A O 1
ATOM 945 N N . ALA A 1 115 ? 1.094 2.700 -8.170 1.00 89.88 115 ALA A N 1
ATOM 946 C CA . ALA A 1 115 ? 1.974 3.075 -7.061 1.00 89.88 115 ALA A CA 1
ATOM 947 C C . ALA A 1 115 ? 1.599 2.367 -5.741 1.00 89.88 115 ALA A C 1
ATOM 949 O O . ALA A 1 115 ? 2.476 1.950 -4.986 1.00 89.88 115 ALA A O 1
ATOM 950 N N . VAL A 1 116 ? 0.299 2.172 -5.483 1.00 90.81 116 VAL A N 1
ATOM 951 C CA . VAL A 1 116 ? -0.201 1.459 -4.298 1.00 90.81 116 VAL A CA 1
ATOM 952 C C . VAL A 1 116 ? 0.121 -0.032 -4.378 1.00 90.81 116 VAL A C 1
ATOM 954 O O . VAL A 1 116 ? 0.533 -0.603 -3.372 1.00 90.81 116 VAL A O 1
ATOM 957 N N . GLU A 1 117 ? -0.000 -0.664 -5.546 1.00 89.25 117 GLU A N 1
ATOM 958 C CA . GLU A 1 117 ? 0.379 -2.077 -5.715 1.00 89.25 117 GLU A CA 1
ATOM 959 C C . GLU A 1 117 ? 1.884 -2.304 -5.518 1.00 89.25 117 GLU A C 1
ATOM 961 O O . GLU A 1 117 ? 2.287 -3.242 -4.829 1.00 89.25 117 GLU A O 1
ATOM 966 N N . LEU A 1 118 ? 2.725 -1.404 -6.039 1.00 89.50 118 LEU A N 1
ATOM 967 C CA . LEU A 1 118 ? 4.177 -1.461 -5.830 1.00 89.50 118 LEU A CA 1
ATOM 968 C C . LEU A 1 118 ? 4.540 -1.307 -4.346 1.00 89.50 118 LEU A C 1
ATOM 970 O O . LEU A 1 118 ? 5.314 -2.102 -3.806 1.00 89.50 118 LEU A O 1
ATOM 974 N N . ALA A 1 119 ? 3.940 -0.329 -3.662 1.00 89.88 119 ALA A N 1
ATOM 975 C CA . ALA A 1 119 ? 4.121 -0.148 -2.224 1.00 89.88 119 ALA A CA 1
ATOM 976 C C . ALA A 1 119 ? 3.623 -1.368 -1.427 1.00 89.88 119 ALA A C 1
ATOM 978 O O . ALA A 1 119 ? 4.273 -1.786 -0.462 1.00 89.88 119 ALA A O 1
ATOM 979 N N . ARG A 1 120 ? 2.504 -1.976 -1.849 1.00 88.88 120 ARG A N 1
ATOM 980 C CA . ARG A 1 120 ? 1.942 -3.179 -1.221 1.00 88.88 120 ARG A CA 1
ATOM 981 C C . ARG A 1 120 ? 2.907 -4.345 -1.324 1.00 88.88 120 ARG A C 1
ATOM 983 O O . ARG A 1 120 ? 3.174 -4.983 -0.311 1.00 88.88 120 ARG A O 1
ATOM 990 N N . PHE A 1 121 ? 3.447 -4.600 -2.511 1.00 87.62 121 PHE A N 1
ATOM 991 C CA . PHE A 1 121 ? 4.407 -5.678 -2.724 1.00 87.62 121 PHE A CA 1
ATOM 992 C C . PHE A 1 121 ? 5.685 -5.472 -1.903 1.00 87.62 121 PHE A C 1
ATOM 994 O O . PHE A 1 121 ? 6.124 -6.386 -1.201 1.00 87.62 121 PHE A O 1
ATOM 1001 N N . CYS A 1 122 ? 6.229 -4.251 -1.912 1.00 87.19 122 CYS A N 1
ATOM 1002 C CA . CYS A 1 122 ? 7.418 -3.914 -1.136 1.00 87.19 122 CYS A CA 1
ATOM 1003 C C . CYS A 1 122 ? 7.207 -4.215 0.360 1.00 87.19 122 CYS A C 1
ATOM 1005 O O . CYS A 1 122 ? 7.989 -4.960 0.957 1.00 87.19 122 CYS A O 1
ATOM 1007 N N . LEU A 1 123 ? 6.114 -3.710 0.949 1.00 86.50 123 LEU A N 1
ATOM 1008 C CA . LEU A 1 123 ? 5.804 -3.891 2.373 1.00 86.50 123 LEU A CA 1
ATOM 1009 C C . LEU A 1 123 ? 5.283 -5.291 2.731 1.00 86.50 123 LEU A C 1
ATOM 1011 O O . LEU A 1 123 ? 5.359 -5.694 3.891 1.00 86.50 123 LEU A O 1
ATOM 1015 N N . ALA A 1 124 ? 4.756 -6.061 1.781 1.00 82.19 124 ALA A N 1
ATOM 1016 C CA . ALA A 1 124 ? 4.377 -7.453 2.022 1.00 82.19 124 ALA A CA 1
ATOM 1017 C C . ALA A 1 124 ? 5.602 -8.336 2.325 1.00 82.19 124 ALA A C 1
ATOM 1019 O O . ALA A 1 124 ? 5.473 -9.335 3.031 1.00 82.19 124 ALA A O 1
ATOM 1020 N N . SER A 1 125 ? 6.786 -7.951 1.831 1.00 74.19 125 SER A N 1
ATOM 1021 C CA . SER A 1 125 ? 8.046 -8.671 2.060 1.00 74.19 125 SER A CA 1
ATOM 1022 C C . SER A 1 125 ? 8.805 -8.243 3.326 1.00 74.19 125 SER A C 1
ATOM 1024 O O . SER A 1 125 ? 9.641 -9.000 3.816 1.00 74.19 125 SER A O 1
ATOM 1026 N N . THR A 1 126 ? 8.539 -7.040 3.847 1.00 72.19 126 THR A N 1
ATOM 1027 C CA . THR A 1 126 ? 9.273 -6.421 4.971 1.00 72.19 126 THR A CA 1
ATOM 1028 C C . THR A 1 126 ? 8.39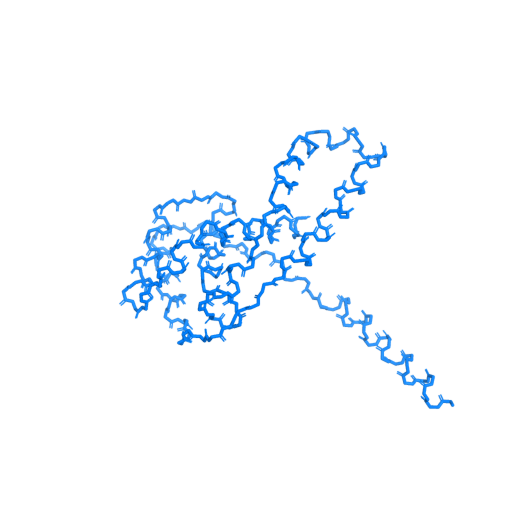2 -6.114 6.189 1.00 72.19 126 THR A C 1
ATOM 1030 O O . THR A 1 126 ? 8.861 -5.544 7.176 1.00 72.19 126 THR A O 1
ATOM 1033 N N . GLY A 1 127 ? 7.105 -6.471 6.141 1.00 73.25 127 GLY A N 1
ATOM 1034 C CA . GLY A 1 127 ? 6.136 -6.193 7.198 1.00 73.25 127 GLY A CA 1
ATOM 1035 C C . GLY A 1 127 ? 5.766 -4.710 7.250 1.00 73.25 127 GLY A C 1
ATOM 1036 O O . GLY A 1 127 ? 4.806 -4.288 6.614 1.00 73.25 127 GLY A O 1
ATOM 1037 N N . TRP A 1 128 ? 6.519 -3.915 8.006 1.00 75.56 128 TRP A N 1
ATOM 1038 C CA . TRP A 1 128 ? 6.218 -2.497 8.266 1.00 75.56 128 TRP A CA 1
ATOM 1039 C C . TRP A 1 128 ? 7.366 -1.551 7.903 1.00 75.56 128 TRP A C 1
ATOM 1041 O O . TRP A 1 128 ? 7.212 -0.334 7.979 1.00 75.56 128 TRP A O 1
ATOM 1051 N N . ILE A 1 129 ? 8.517 -2.102 7.515 1.00 80.25 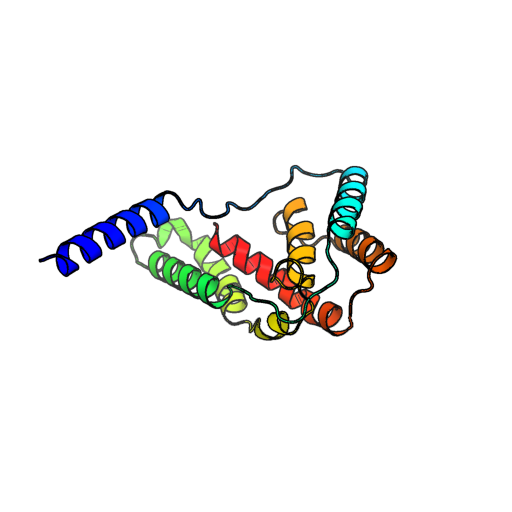129 ILE A N 1
ATOM 1052 C CA . ILE A 1 129 ? 9.750 -1.341 7.322 1.00 80.25 129 ILE A CA 1
ATOM 1053 C C . ILE A 1 129 ? 9.929 -1.038 5.839 1.00 80.25 129 ILE A C 1
ATOM 1055 O O . ILE A 1 129 ? 9.942 -1.941 5.000 1.00 80.25 129 ILE A O 1
ATOM 1059 N N . PHE A 1 130 ? 10.101 0.240 5.514 1.00 82.62 130 PHE A N 1
ATOM 1060 C CA . PHE A 1 130 ? 10.551 0.638 4.188 1.00 82.62 130 PHE A CA 1
ATOM 1061 C C . PHE A 1 130 ? 12.037 0.295 4.031 1.00 82.62 130 PHE A C 1
ATOM 1063 O O . PHE A 1 130 ? 12.867 0.772 4.802 1.00 82.62 130 PHE A O 1
ATOM 1070 N N . VAL A 1 131 ? 12.362 -0.530 3.034 1.00 85.06 131 VAL A N 1
ATOM 1071 C CA . VAL A 1 131 ? 13.741 -0.900 2.688 1.00 85.06 131 VAL A CA 1
ATOM 1072 C C . VAL A 1 131 ? 14.042 -0.352 1.300 1.00 85.06 131 VAL A C 1
ATOM 1074 O O . VAL A 1 131 ? 13.487 -0.821 0.305 1.00 85.06 131 VAL A O 1
ATOM 1077 N N . GLU A 1 132 ? 14.922 0.644 1.242 1.00 86.00 132 GLU A N 1
ATOM 1078 C CA . GLU A 1 132 ? 15.203 1.403 0.023 1.00 86.00 132 GLU A CA 1
ATOM 1079 C C . GLU A 1 132 ? 15.719 0.516 -1.118 1.00 86.00 132 GLU A C 1
ATOM 1081 O O . GLU A 1 132 ? 15.226 0.617 -2.239 1.00 86.00 132 GLU A O 1
ATOM 1086 N N . ASP A 1 133 ? 16.637 -0.411 -0.839 1.00 86.50 133 ASP A N 1
ATOM 1087 C CA . ASP A 1 133 ? 17.236 -1.280 -1.863 1.00 86.50 133 ASP A CA 1
ATOM 1088 C C . ASP A 1 133 ? 16.213 -2.216 -2.523 1.00 86.50 133 ASP A C 1
ATOM 1090 O O . ASP A 1 133 ? 16.250 -2.459 -3.734 1.00 86.50 133 ASP A O 1
ATOM 1094 N N . ARG A 1 134 ? 15.232 -2.692 -1.746 1.00 84.50 134 ARG A N 1
ATOM 1095 C CA . ARG A 1 134 ? 14.125 -3.508 -2.265 1.00 84.50 134 ARG A CA 1
ATOM 1096 C C . ARG A 1 134 ? 13.197 -2.690 -3.146 1.00 84.50 134 ARG A C 1
ATOM 1098 O O . ARG A 1 134 ? 12.745 -3.176 -4.184 1.00 84.50 134 ARG A O 1
ATOM 1105 N N . PHE A 1 135 ? 12.939 -1.443 -2.767 1.00 88.00 135 PHE A N 1
ATOM 1106 C CA . PHE A 1 135 ? 12.162 -0.547 -3.609 1.00 88.00 135 PHE A CA 1
ATOM 1107 C C . PHE A 1 135 ? 12.915 -0.179 -4.894 1.00 88.00 135 PHE A C 1
ATOM 1109 O O . PHE A 1 135 ? 12.317 -0.218 -5.964 1.00 88.00 135 PHE A O 1
ATOM 1116 N N . LYS A 1 136 ? 14.226 0.090 -4.825 1.00 89.19 136 LYS A N 1
ATOM 1117 C CA . LYS A 1 136 ? 15.073 0.346 -6.004 1.00 89.19 136 LYS A CA 1
ATOM 1118 C C . LYS A 1 136 ? 15.043 -0.816 -6.989 1.00 89.19 136 LYS A C 1
ATOM 1120 O O . LYS A 1 136 ? 14.839 -0.595 -8.176 1.00 89.19 136 LYS A O 1
ATOM 1125 N N . THR A 1 137 ? 15.188 -2.045 -6.496 1.00 87.69 137 THR A N 1
ATOM 1126 C CA . THR A 1 137 ? 15.128 -3.256 -7.331 1.00 87.69 137 THR A CA 1
ATOM 1127 C C . THR A 1 137 ? 13.784 -3.353 -8.057 1.00 87.69 137 THR A C 1
ATOM 1129 O O . THR A 1 137 ? 13.742 -3.505 -9.276 1.00 87.69 137 THR A O 1
ATOM 1132 N N . LEU A 1 138 ? 12.681 -3.163 -7.326 1.00 88.12 138 LEU A N 1
ATOM 1133 C CA . LEU A 1 138 ? 11.332 -3.184 -7.888 1.00 88.12 138 LEU A CA 1
ATOM 1134 C C . LEU A 1 138 ? 11.107 -2.057 -8.911 1.00 88.12 138 LEU A C 1
ATOM 1136 O O . LEU A 1 138 ? 10.569 -2.297 -9.988 1.00 88.12 138 LEU A O 1
ATOM 1140 N N . ALA A 1 139 ? 11.530 -0.833 -8.594 1.00 88.31 139 ALA A N 1
ATOM 1141 C CA . ALA A 1 139 ? 11.385 0.325 -9.471 1.00 88.31 139 ALA A CA 1
ATOM 1142 C C . ALA A 1 139 ? 12.216 0.185 -10.754 1.00 88.31 139 ALA A C 1
ATOM 1144 O O . ALA A 1 139 ? 11.755 0.586 -11.821 1.00 88.31 139 ALA A O 1
ATOM 1145 N N . ASN A 1 140 ? 13.408 -0.412 -10.674 1.00 89.12 140 ASN A N 1
ATOM 1146 C CA . ASN A 1 140 ? 14.253 -0.685 -11.835 1.00 89.12 140 ASN A CA 1
ATOM 1147 C C . ASN A 1 140 ? 13.612 -1.719 -12.766 1.00 89.12 140 ASN A C 1
ATOM 1149 O O . ASN A 1 140 ? 13.538 -1.481 -13.971 1.00 89.12 140 ASN A O 1
ATOM 1153 N N . GLU A 1 141 ? 13.092 -2.823 -12.223 1.00 86.12 141 GLU A N 1
ATOM 1154 C CA . GLU A 1 141 ? 12.363 -3.821 -13.019 1.00 86.12 141 GLU A CA 1
ATOM 1155 C C . GLU A 1 141 ? 11.106 -3.228 -13.657 1.00 86.12 141 GLU A C 1
ATOM 1157 O O . GLU A 1 141 ? 10.828 -3.457 -14.837 1.00 86.12 141 GLU A O 1
ATOM 1162 N N . HIS A 1 142 ? 10.387 -2.389 -12.909 1.00 86.44 142 HIS A N 1
ATOM 1163 C CA . HIS A 1 142 ? 9.219 -1.686 -13.423 1.00 86.44 142 HIS A CA 1
ATOM 1164 C C . HIS A 1 142 ? 9.593 -0.736 -14.562 1.00 86.44 142 HIS A C 1
ATOM 1166 O O . HIS A 1 142 ? 8.998 -0.796 -15.634 1.00 86.44 142 HIS A O 1
ATOM 1172 N N . ASN A 1 143 ? 10.640 0.072 -14.387 1.00 86.25 143 ASN A N 1
ATOM 1173 C CA . ASN A 1 143 ? 11.114 1.005 -15.407 1.00 86.25 143 ASN A CA 1
ATOM 1174 C C . ASN A 1 143 ? 11.686 0.323 -16.653 1.00 86.25 143 ASN A C 1
ATOM 1176 O O . ASN A 1 143 ? 11.626 0.919 -17.729 1.00 86.25 143 ASN A O 1
ATOM 1180 N N . ARG A 1 144 ? 12.190 -0.911 -16.531 1.00 85.88 144 ARG A N 1
ATOM 1181 C CA . ARG A 1 144 ? 12.663 -1.721 -17.662 1.00 85.88 144 ARG A CA 1
ATOM 1182 C C . ARG A 1 144 ? 11.534 -2.103 -18.620 1.00 85.88 144 ARG A C 1
ATOM 1184 O O . ARG A 1 144 ? 11.759 -2.148 -19.824 1.00 85.88 144 ARG A O 1
ATOM 1191 N N . LEU A 1 145 ? 10.344 -2.398 -18.094 1.00 82.69 145 LEU A N 1
ATOM 1192 C CA . LEU A 1 145 ? 9.194 -2.847 -18.889 1.00 82.69 145 LEU A CA 1
ATOM 1193 C C . LEU A 1 145 ? 8.191 -1.719 -19.167 1.00 82.69 145 LEU A C 1
ATOM 1195 O O . LEU A 1 145 ? 7.748 -1.548 -20.301 1.00 82.69 145 LEU A O 1
ATOM 1199 N N . LYS A 1 146 ? 7.811 -0.958 -18.137 1.00 80.88 146 LYS A N 1
ATOM 1200 C CA . LYS A 1 146 ? 6.802 0.109 -18.186 1.00 80.88 146 LYS A CA 1
ATOM 1201 C C . LYS A 1 146 ? 7.182 1.241 -17.237 1.00 80.88 146 LYS A C 1
ATOM 1203 O O . LYS A 1 146 ? 6.841 1.205 -16.059 1.00 80.88 146 LYS A O 1
ATOM 1208 N N . THR A 1 147 ? 7.817 2.283 -17.758 1.00 85.31 147 THR A N 1
ATOM 1209 C CA . THR A 1 147 ? 8.297 3.424 -16.965 1.00 85.31 147 THR A CA 1
ATOM 1210 C C . THR A 1 147 ? 7.215 4.039 -16.067 1.00 85.31 147 THR A C 1
ATOM 1212 O O . THR A 1 147 ? 6.051 4.198 -16.460 1.00 85.31 147 THR A O 1
ATOM 1215 N N . LEU A 1 148 ? 7.603 4.366 -14.831 1.00 86.19 148 LEU A N 1
ATOM 1216 C CA . LEU A 1 148 ? 6.766 5.124 -13.905 1.00 86.19 148 LEU A CA 1
ATOM 1217 C C . LEU A 1 148 ? 6.587 6.555 -14.407 1.00 86.19 148 LEU A C 1
ATOM 1219 O O . LEU A 1 148 ? 7.532 7.205 -14.853 1.00 86.19 148 LEU A O 1
ATOM 1223 N N . THR A 1 149 ? 5.365 7.059 -14.312 1.00 87.38 149 THR A N 1
ATOM 1224 C CA . THR A 1 149 ? 5.062 8.454 -14.625 1.00 87.38 149 THR A CA 1
ATOM 1225 C C . THR A 1 149 ? 5.513 9.370 -13.491 1.00 87.38 149 THR A C 1
ATOM 1227 O O . THR A 1 149 ? 5.651 8.956 -12.339 1.00 87.38 149 THR A O 1
ATOM 1230 N N . PHE A 1 150 ? 5.701 10.654 -13.798 1.00 87.38 150 PHE A N 1
ATOM 1231 C CA . PHE A 1 150 ? 6.067 11.653 -12.794 1.00 87.38 150 PHE A CA 1
ATOM 1232 C C . PHE A 1 150 ? 5.048 11.727 -11.644 1.00 87.38 150 PHE A C 1
ATOM 1234 O O . PHE A 1 150 ? 5.441 11.785 -10.480 1.00 87.38 150 PHE A O 1
ATOM 1241 N N . ALA A 1 151 ? 3.750 11.638 -11.956 1.00 86.88 151 ALA A N 1
ATOM 1242 C CA . ALA A 1 151 ? 2.686 11.624 -10.954 1.00 86.88 151 ALA A CA 1
ATOM 1243 C C . ALA A 1 151 ? 2.874 10.474 -9.949 1.00 86.88 151 ALA A C 1
ATOM 1245 O O . ALA A 1 151 ? 2.865 10.702 -8.739 1.00 86.88 151 ALA A O 1
ATOM 1246 N N . GLU A 1 152 ? 3.180 9.267 -10.428 1.00 87.06 152 GLU A N 1
ATOM 1247 C CA . GLU A 1 152 ? 3.413 8.099 -9.568 1.00 87.06 152 GLU A CA 1
ATOM 1248 C C . GLU A 1 152 ? 4.665 8.234 -8.706 1.00 87.06 152 GLU A C 1
ATOM 1250 O O . GLU A 1 152 ? 4.679 7.779 -7.564 1.00 87.06 152 GLU A O 1
ATOM 1255 N N . ILE A 1 153 ? 5.714 8.874 -9.226 1.00 87.94 153 ILE A N 1
ATOM 1256 C CA . ILE A 1 153 ? 6.946 9.117 -8.467 1.00 87.94 153 ILE A CA 1
ATOM 1257 C C . ILE A 1 153 ? 6.665 10.106 -7.329 1.00 87.94 153 ILE A C 1
ATOM 1259 O O . ILE A 1 153 ? 7.054 9.860 -6.187 1.00 87.94 153 ILE A O 1
ATOM 1263 N N . THR A 1 154 ? 5.944 11.195 -7.611 1.00 89.88 154 THR A N 1
ATOM 1264 C CA . THR A 1 154 ? 5.618 12.218 -6.600 1.00 89.88 154 THR A CA 1
ATOM 1265 C C . THR A 1 154 ? 4.662 11.714 -5.516 1.00 89.88 154 THR A C 1
ATOM 1267 O O . THR A 1 154 ? 4.820 12.062 -4.347 1.00 89.88 154 THR A O 1
ATOM 1270 N N . THR A 1 155 ? 3.724 10.837 -5.874 1.00 90.69 155 THR A N 1
ATOM 1271 C CA . THR A 1 155 ? 2.715 10.282 -4.955 1.00 90.69 155 THR A CA 1
ATOM 1272 C C . THR A 1 155 ? 3.165 8.977 -4.281 1.00 90.69 155 THR A C 1
ATOM 1274 O O . THR A 1 155 ? 2.446 8.411 -3.457 1.00 90.69 155 THR A O 1
ATOM 1277 N N . MET A 1 156 ? 4.385 8.492 -4.545 1.00 90.56 156 MET A N 1
ATOM 1278 C CA . MET A 1 156 ? 4.886 7.222 -3.999 1.00 90.56 156 MET A CA 1
ATOM 1279 C C . MET A 1 156 ? 4.915 7.205 -2.463 1.00 90.56 156 MET A C 1
ATOM 1281 O O . MET A 1 156 ? 4.549 6.214 -1.832 1.00 90.56 156 MET A O 1
ATOM 1285 N N . LYS A 1 157 ? 5.290 8.326 -1.834 1.00 91.12 157 LYS A N 1
ATOM 1286 C CA . LYS A 1 157 ? 5.247 8.469 -0.369 1.00 91.12 157 LYS A CA 1
ATOM 1287 C C . LYS A 1 157 ? 3.833 8.247 0.175 1.00 91.12 157 LYS A C 1
ATOM 1289 O O . LYS A 1 157 ? 3.657 7.574 1.189 1.00 91.12 157 LYS A O 1
ATOM 1294 N N . GLU A 1 158 ? 2.831 8.810 -0.492 1.00 91.19 158 GLU A N 1
ATOM 1295 C CA . GLU A 1 158 ? 1.425 8.661 -0.114 1.00 91.19 158 GLU A CA 1
ATOM 1296 C C . GLU A 1 158 ? 0.962 7.220 -0.315 1.00 91.19 158 GLU A C 1
ATOM 1298 O O . GLU A 1 158 ? 0.250 6.698 0.538 1.00 91.19 158 GLU A O 1
ATOM 1303 N N . ALA A 1 159 ? 1.437 6.541 -1.363 1.00 91.69 159 ALA A N 1
ATOM 1304 C CA . ALA A 1 159 ? 1.159 5.126 -1.589 1.00 91.69 159 ALA A CA 1
ATOM 1305 C C . ALA A 1 159 ? 1.682 4.246 -0.438 1.00 91.69 159 ALA A C 1
ATOM 1307 O O . ALA A 1 159 ? 0.939 3.413 0.083 1.00 91.69 159 ALA A O 1
ATOM 1308 N N . PHE A 1 160 ? 2.912 4.471 0.038 1.00 91.06 160 PHE A N 1
ATOM 1309 C CA . PHE A 1 160 ? 3.445 3.763 1.211 1.00 91.06 160 PHE A CA 1
ATOM 1310 C C . PHE A 1 160 ? 2.633 4.040 2.483 1.00 91.06 160 PHE A C 1
ATOM 1312 O O . PHE A 1 160 ? 2.291 3.111 3.217 1.00 91.06 160 PHE A O 1
ATOM 1319 N N . LEU A 1 161 ? 2.273 5.300 2.733 1.00 90.69 161 LEU A N 1
ATOM 1320 C CA . LEU A 1 161 ? 1.456 5.675 3.893 1.00 90.69 161 LEU A CA 1
ATOM 1321 C C . LEU A 1 161 ? 0.031 5.107 3.811 1.00 90.69 161 LEU A C 1
ATOM 1323 O O . LEU A 1 161 ? -0.537 4.729 4.837 1.00 90.69 161 LEU A O 1
ATOM 1327 N N . TYR A 1 162 ? -0.527 4.992 2.607 1.00 91.69 162 TYR A N 1
ATOM 1328 C CA . TYR A 1 162 ? -1.814 4.349 2.365 1.00 91.69 162 TYR A CA 1
ATOM 1329 C C . TYR A 1 162 ? -1.759 2.848 2.667 1.00 91.69 162 TYR A C 1
ATOM 1331 O O . TYR A 1 162 ? -2.666 2.322 3.308 1.00 91.69 162 TYR A O 1
ATOM 1339 N N . ILE A 1 163 ? -0.685 2.153 2.280 1.00 89.94 163 ILE A N 1
ATOM 1340 C CA . ILE A 1 163 ? -0.518 0.736 2.631 1.00 89.94 163 ILE A CA 1
ATOM 1341 C C . ILE A 1 163 ? -0.347 0.556 4.138 1.00 89.94 163 ILE A C 1
ATOM 1343 O O . ILE A 1 163 ? -0.932 -0.359 4.707 1.00 89.94 163 ILE A O 1
ATOM 1347 N N . ILE A 1 164 ? 0.376 1.444 4.822 1.00 88.00 164 ILE A N 1
ATOM 1348 C CA . ILE A 1 164 ? 0.451 1.414 6.291 1.00 88.00 164 ILE A CA 1
ATOM 1349 C C . ILE A 1 164 ? -0.949 1.592 6.904 1.00 88.00 164 ILE A C 1
ATOM 1351 O O . ILE A 1 164 ? -1.317 0.848 7.811 1.00 88.00 164 ILE A O 1
ATOM 1355 N N . LEU A 1 165 ? -1.763 2.521 6.388 1.00 88.25 165 LEU A N 1
ATOM 1356 C CA . LEU A 1 165 ? -3.161 2.687 6.804 1.00 88.25 165 LEU A CA 1
ATOM 1357 C C . LEU A 1 165 ? -3.989 1.409 6.567 1.00 88.25 165 LEU A C 1
ATOM 1359 O O . LEU A 1 165 ? -4.768 1.018 7.438 1.00 88.25 165 LEU A O 1
ATOM 1363 N N . GLU A 1 166 ? -3.826 0.765 5.410 1.00 87.56 166 GLU A N 1
ATOM 1364 C CA . GLU A 1 166 ? -4.466 -0.511 5.068 1.00 87.56 166 GLU A CA 1
ATOM 1365 C C . GLU A 1 166 ? -4.060 -1.620 6.050 1.00 87.56 166 GLU A C 1
ATOM 1367 O O . GLU A 1 166 ? -4.923 -2.337 6.553 1.00 87.56 166 GLU A O 1
ATOM 1372 N N . LYS A 1 167 ? -2.778 -1.721 6.409 1.00 84.12 167 LYS A N 1
ATOM 1373 C CA . LYS A 1 167 ? -2.298 -2.695 7.398 1.00 84.12 167 LYS A CA 1
ATOM 1374 C C . LYS A 1 167 ? -2.879 -2.430 8.787 1.00 84.12 167 LYS A C 1
ATOM 1376 O O . LYS A 1 167 ? -3.433 -3.342 9.389 1.00 84.12 167 LYS A O 1
ATOM 1381 N N . ILE A 1 168 ? -2.870 -1.177 9.262 1.00 81.25 168 ILE A N 1
ATOM 1382 C CA . ILE A 1 168 ? -3.473 -0.791 10.559 1.00 81.25 168 ILE A CA 1
ATOM 1383 C C . ILE A 1 168 ? -4.963 -1.155 10.612 1.00 81.25 168 ILE A C 1
ATOM 1385 O O . ILE A 1 168 ? -5.490 -1.467 11.674 1.00 81.25 168 ILE A O 1
ATOM 1389 N N . TYR A 1 169 ? -5.665 -1.108 9.479 1.00 82.56 169 TYR A N 1
ATOM 1390 C CA . TYR A 1 169 ? -7.072 -1.494 9.410 1.00 82.56 169 TYR A CA 1
ATOM 1391 C C . TYR A 1 169 ? -7.310 -2.997 9.647 1.00 82.56 169 TYR A C 1
ATOM 1393 O O . TYR A 1 169 ? -8.393 -3.360 10.127 1.00 82.56 169 TYR A O 1
ATOM 1401 N N . PHE A 1 170 ? -6.353 -3.851 9.271 1.00 74.00 170 PHE A N 1
ATOM 1402 C CA . PHE A 1 170 ? -6.449 -5.309 9.395 1.00 74.00 170 PHE A CA 1
ATOM 1403 C C . PHE A 1 170 ? -5.874 -5.873 10.698 1.00 74.00 170 PHE A C 1
ATOM 1405 O O . PHE A 1 170 ? -6.207 -7.015 11.023 1.00 74.00 170 PHE A O 1
ATOM 1412 N N . VAL A 1 171 ? -5.076 -5.086 11.430 1.00 68.06 171 VAL A N 1
ATOM 1413 C CA . VAL A 1 171 ? -4.702 -5.351 12.832 1.00 68.06 171 VAL A CA 1
ATOM 1414 C C . VAL A 1 171 ? -5.937 -5.263 13.733 1.00 68.06 171 VAL A C 1
ATOM 1416 O O . VAL A 1 171 ? -6.127 -6.191 14.550 1.00 68.06 171 VAL A O 1
#